Protein 3A7L (pdb70)

Foldseek 3Di:
DDQDQQWWAALVQKIWDADPVGKIWIFGHLVVDVVQDQWDAKAAADQFDWDAAFCFGMKTHHPPDIDTDTRNHTFGWHFALCVCHVVVRCCNPPRPPSNTGTIGDHPDPVSCVNIHGSVRVVVSVVVD

Organism: Escherichia coli (strain K12) (NCBI:txid83333)

B-factor: mean 18.8, std 8.49, range [8.61, 55.69]

Solvent-accessible surface area: 6529 Å² total; per-residue (Å²): 91,90,18,35,89,170,15,94,0,17,122,104,41,2,0,1,83,138,52,121,114,28,19,19,0,0,0,8,0,42,30,14,11,111,112,20,18,86,5,75,94,4,68,36,16,141,91,40,33,117,16,63,48,50,58,94,20,4,45,0,67,4,106,146,43,65,53,64,4,66,1,19,0,16,3,72,0,56,30,20,8,101,54,1,74,136,37,13,84,44,0,32,88,65,8,31,58,25,0,50,0,0,46,0,118,17,86,63,123,71,41,52,156,84,25,32,70,10,97,37,0,76,55,52,28,154,117,147

GO terms:
  GO:0005829 cytosol (C, IDA)
  GO:0005737 cytoplasm (C, IDA)

CATH classification: 2.40.50.100

Secondary structure (DSSP, 8-state):
----TT-EE-TTSEEEEE-TTS-EEEEE-HHHHHHH-SEEEEEPPPTT-EE-TT-EEEEEEESS-EEEEE-SSSEEEEEE-GGGGT-TTHHHH-TTTTT--EEEEES-GGGGGG-B-HHHHHHHHHT-

Nearest PDB structures (foldseek):
  3a8i-assembly2_F  TM=9.789E-01  e=1.692E-21  Escherichia coli K-12
  3a7a-assembly1_B  TM=9.885E-01  e=2.773E-20  Escherichia coli K-12
  3a7a-assembly2_D  TM=9.828E-01  e=3.302E-20  Escherichia coli K-12
  1onl-assembly3_C  TM=9.778E-01  e=3.591E-17  Thermus thermophilus
  3hgb-assembly1_A  TM=9.715E-01  e=3.483E-16  Mycobacterium tuberculosis H37Rv

InterPro domains:
  IPR000089 Biotin/lipoyl attachment [PS50968] (24-106)
  IPR002930 Glycine cleavage system H-protein [MF_00272] (5-127)
  IPR002930 Glycine cleavage system H-protein [PTHR11715] (4-128)
  IPR003016 2-oxo acid dehydrogenase, lipoyl-binding site [PS00189] (49-78)
  IPR011053 Single hybrid motif [SSF51230] (4-128)
  IPR017453 Glycine cleavage system H-protein, subgroup [TIGR00527] (3-129)
  IPR033753 Glycine cleavage system H-protein/Simiate [PF01597] (8-128)
  IPR033753 Glycine cleavage system H-protein/Simiate [cd06848] (10-105)

Sequence (128 aa):
SNVPAELKYSKEHEWLRKEADGTYTVGITEHAQELLGDMVFVDLPEVGATVSAGDDCAVAESVKAASDIYAPVSGEIVAVNDALSDSPELVNSEPYAGGWIFKIKASDESELESLLDATAYEALLEDE

Structure (mmCIF, N/CA/C/O backbone):
data_3A7L
#
_entry.id   3A7L
#
_cell.length_a   46.483
_cell.length_b   52.037
_cell.length_c   46.831
_cell.angle_alpha   90.00
_cell.angle_beta   93.05
_cell.angle_gamma   90.00
#
_symmetry.space_group_name_H-M   'C 1 2 1'
#
loop_
_entity.id
_entity.type
_entity.pdbx_description
1 polymer 'Glycine cleavage system H protein'
2 water water
#
loop_
_atom_site.group_PDB
_atom_site.id
_atom_site.type_symbol
_atom_site.label_atom_id
_atom_site.label_alt_id
_atom_site.label_comp_id
_atom_site.label_asym_id
_atom_site.label_entity_id
_atom_site.label_seq_id
_atom_site.pdbx_PDB_ins_code
_atom_site.Cartn_x
_atom_site.Cartn_y
_atom_site.Cartn_z
_atom_site.occupancy
_atom_site.B_iso_or_equiv
_atom_site.auth_seq_id
_atom_site.auth_comp_id
_atom_site.auth_asym_id
_atom_site.auth_atom_id
_atom_site.pdbx_PDB_model_num
ATOM 1 N N . SER A 1 1 ? -23.842 14.032 -16.115 1.00 27.43 1 SER A N 1
ATOM 2 C CA . SER A 1 1 ? -23.959 13.091 -14.956 1.00 25.31 1 SER A CA 1
ATOM 3 C C . SER A 1 1 ? -23.099 13.523 -13.775 1.00 22.71 1 SER A C 1
ATOM 4 O O . SER A 1 1 ? -22.221 14.376 -13.905 1.00 26.33 1 SER A O 1
ATOM 7 N N . ASN A 1 2 ? -23.477 13.023 -12.605 1.00 21.18 2 ASN A N 1
ATOM 8 C CA . ASN A 1 2 ? -22.800 13.225 -11.319 1.00 16.72 2 ASN A CA 1
ATOM 9 C C . ASN A 1 2 ? -21.372 12.681 -11.348 1.00 14.53 2 ASN A C 1
ATOM 10 O O . ASN A 1 2 ? -21.161 11.499 -11.619 1.00 12.81 2 ASN A O 1
ATOM 15 N N . VAL A 1 3 ? -20.409 13.575 -11.095 1.00 14.50 3 VAL A N 1
ATOM 16 C CA . VAL A 1 3 ? -18.989 13.224 -11.015 1.00 14.21 3 VAL A CA 1
ATOM 17 C C . VAL A 1 3 ? -18.453 13.760 -9.693 1.00 13.66 3 VAL A C 1
ATOM 18 O O . VAL A 1 3 ? -17.998 14.907 -9.620 1.00 15.36 3 VAL A O 1
ATOM 22 N N . PRO A 1 4 ? -18.571 12.976 -8.621 1.00 12.76 4 PRO A N 1
ATOM 23 C CA . PRO A 1 4 ? -18.128 13.448 -7.308 1.00 13.20 4 PRO A CA 1
ATOM 24 C C . PRO A 1 4 ? -16.701 13.969 -7.338 1.00 14.89 4 PRO A C 1
ATOM 25 O O . PRO A 1 4 ? -15.794 13.337 -7.891 1.00 13.29 4 PRO A O 1
ATOM 29 N N . ALA A 1 5 ? -16.490 15.136 -6.732 1.00 15.07 5 ALA A N 1
ATOM 30 C CA . ALA A 1 5 ? -15.231 15.835 -6.878 1.00 15.97 5 ALA A CA 1
ATOM 31 C C . ALA A 1 5 ? -14.114 15.156 -6.121 1.00 16.03 5 ALA A C 1
ATOM 32 O O . ALA A 1 5 ? -12.932 15.363 -6.426 1.00 18.55 5 ALA A O 1
ATOM 34 N N . GLU A 1 6 ? -14.456 14.350 -5.134 1.00 15.16 6 GLU A N 1
ATOM 35 C CA . GLU A 1 6 ? -13.442 13.741 -4.283 1.00 18.27 6 GLU A CA 1
ATOM 36 C C . GLU A 1 6 ? -12.802 12.471 -4.830 1.00 17.07 6 GLU A C 1
ATOM 37 O O . GLU A 1 6 ? -11.744 12.064 -4.366 1.00 20.15 6 GLU A O 1
ATOM 43 N N . LEU A 1 7 ? -13.455 11.830 -5.803 1.00 14.27 7 LEU A N 1
ATOM 44 C CA . LEU A 1 7 ? -13.029 10.535 -6.297 1.00 12.22 7 LEU A CA 1
ATOM 45 C C . LEU A 1 7 ? -11.957 10.635 -7.361 1.00 12.67 7 LEU A C 1
ATOM 46 O O . LEU A 1 7 ? -11.768 11.685 -7.982 1.00 14.02 7 LEU A O 1
ATOM 51 N N . LYS A 1 8 ? -11.282 9.520 -7.616 1.00 12.42 8 LYS A N 1
ATOM 52 C CA . LYS A 1 8 ? -10.464 9.334 -8.806 1.00 12.71 8 LYS A CA 1
ATOM 53 C C . LYS A 1 8 ? -11.206 8.474 -9.818 1.00 11.68 8 LYS A C 1
ATOM 54 O O . LYS A 1 8 ? -12.126 7.733 -9.441 1.00 12.25 8 LYS A O 1
ATOM 60 N N . TYR A 1 9 ? -10.776 8.491 -11.070 1.00 11.25 9 TYR A N 1
ATOM 61 C CA . TYR A 1 9 ? -11.548 7.901 -12.160 1.00 10.63 9 TYR A CA 1
ATOM 62 C C . TYR A 1 9 ? -10.609 7.215 -13.127 1.00 12.73 9 TYR A C 1
ATOM 63 O O . TYR A 1 9 ? -9.439 7.590 -13.247 1.00 14.04 9 TYR A O 1
ATOM 72 N N . SER A 1 10 ? -11.135 6.259 -13.874 1.00 14.08 10 SER A N 1
ATOM 73 C CA . SER A 1 10 ? -10.410 5.719 -15.020 1.00 15.42 10 SER A CA 1
ATOM 74 C C . SER A 1 10 ? -11.115 6.113 -16.313 1.00 16.02 10 SER A C 1
ATOM 75 O O . SER A 1 10 ? -12.301 6.416 -16.333 1.00 16.30 10 SER A O 1
ATOM 78 N N . LYS A 1 11 ? -10.385 6.019 -17.431 1.00 17.34 11 LYS A N 1
ATOM 79 C CA . LYS A 1 11 ? -10.970 6.261 -18.753 1.00 19.80 11 LYS A CA 1
ATOM 80 C C . LYS A 1 11 ? -12.002 5.218 -19.160 1.00 19.47 11 LYS A C 1
ATOM 81 O O . LYS A 1 11 ? -12.759 5.410 -20.109 1.00 21.21 11 LYS A O 1
ATOM 87 N N . GLU A 1 12 ? -12.046 4.131 -18.398 1.00 17.98 12 GLU A N 1
ATOM 88 C CA . GLU A 1 12 ? -13.030 3.075 -18.621 1.00 18.72 12 GLU A CA 1
ATOM 89 C C . GLU A 1 12 ? -14.269 3.240 -17.738 1.00 16.68 12 GLU A C 1
ATOM 90 O O . GLU A 1 12 ? -15.053 2.299 -17.572 1.00 16.16 12 GLU A O 1
ATOM 96 N N . HIS A 1 13 ? -14.435 4.423 -17.154 1.00 15.20 13 HIS A N 1
ATOM 97 C CA . HIS A 1 13 ? -15.642 4.787 -16.403 1.00 14.00 13 HIS A CA 1
ATOM 98 C C . HIS A 1 13 ? -15.784 4.040 -15.084 1.00 12.76 13 HIS A C 1
ATOM 99 O O . HIS A 1 13 ? -16.889 3.773 -14.605 1.00 14.94 13 HIS A O 1
ATOM 106 N N . GLU A 1 14 ? -14.660 3.818 -14.443 1.00 13.48 14 GLU A N 1
ATOM 107 C CA . GLU A 1 14 ? -14.618 3.379 -13.065 1.00 12.94 14 GLU A CA 1
ATOM 108 C C . GLU A 1 14 ? -14.244 4.503 -12.147 1.00 12.24 14 GLU A C 1
ATOM 109 O O . GLU A 1 14 ? -13.612 5.480 -12.609 1.00 13.83 14 GLU A O 1
ATOM 115 N N . TRP A 1 15 ? -14.665 4.428 -10.889 1.00 11.27 15 TRP A N 1
ATOM 116 C CA . TRP A 1 15 ? -14.158 5.352 -9.868 1.00 10.92 15 TRP A CA 1
ATOM 117 C C . TRP A 1 15 ? -13.412 4.584 -8.804 1.00 12.40 15 TRP A C 1
ATOM 118 O O . TRP A 1 15 ? -13.618 3.353 -8.625 1.00 11.52 15 TRP A O 1
ATOM 129 N N . LEU A 1 16 ? -12.544 5.306 -8.103 1.00 11.30 16 LEU A N 1
ATOM 130 C CA . LEU A 1 16 ? -11.785 4.763 -6.987 1.00 13.06 16 LEU A CA 1
ATOM 131 C C . LEU A 1 16 ? -11.846 5.728 -5.822 1.00 13.83 16 LEU A C 1
ATOM 132 O O . LEU A 1 16 ? -11.664 6.938 -5.991 1.00 13.76 16 LEU A O 1
ATOM 137 N N . ARG A 1 17 ? -11.995 5.163 -4.629 1.00 11.98 17 ARG A N 1
ATOM 138 C CA . ARG A 1 17 ? -12.072 5.943 -3.395 1.00 12.68 17 ARG A CA 1
ATOM 139 C C . ARG A 1 17 ? -11.068 5.346 -2.422 1.00 13.38 17 ARG A C 1
ATOM 140 O O . ARG A 1 17 ? -11.185 4.164 -2.033 1.00 13.10 17 ARG A O 1
ATOM 148 N N . LYS A 1 18 ? -10.111 6.153 -1.964 1.00 14.33 18 LYS A N 1
ATOM 149 C CA . LYS A 1 18 ? -9.177 5.707 -0.946 1.00 14.97 18 LYS A CA 1
ATOM 150 C C . LYS A 1 18 ? -9.844 5.591 0.425 1.00 15.67 18 LYS A C 1
ATOM 151 O O . LYS A 1 18 ? -10.554 6.499 0.862 1.00 17.02 18 LYS A O 1
ATOM 157 N N . GLU A 1 19 ? -9.674 4.454 1.084 1.00 15.05 19 GLU A N 1
ATOM 158 C CA . GLU A 1 19 ? -10.169 4.245 2.432 1.00 16.13 19 GLU A CA 1
ATOM 159 C C . GLU A 1 19 ? -9.100 4.561 3.472 1.00 16.82 19 GLU A C 1
ATOM 160 O O . GLU A 1 19 ? -7.939 4.771 3.138 1.00 17.28 19 GLU A O 1
ATOM 166 N N . ALA A 1 20 ? -9.517 4.603 4.733 1.00 18.26 20 ALA A N 1
ATOM 167 C CA . ALA A 1 20 ? -8.628 5.007 5.830 1.00 20.23 20 ALA A CA 1
ATOM 168 C C . ALA A 1 20 ? -7.357 4.166 5.933 1.00 21.56 20 ALA A C 1
ATOM 169 O O . ALA A 1 20 ? -6.305 4.670 6.366 1.00 23.49 20 ALA A O 1
ATOM 171 N N . ASP A 1 21 ? -7.459 2.873 5.616 1.00 18.99 21 ASP A N 1
ATOM 172 C CA . ASP A 1 21 ? -6.302 1.981 5.701 1.00 20.72 21 ASP A CA 1
ATOM 173 C C . ASP A 1 21 ? -5.454 1.986 4.443 1.00 19.24 21 ASP A C 1
ATOM 174 O O . ASP A 1 21 ? -4.473 1.244 4.348 1.00 19.04 21 ASP A O 1
ATOM 179 N N . GLY A 1 22 ? -5.870 2.768 3.448 1.00 17.27 22 GLY A N 1
ATOM 180 C CA . GLY A 1 22 ? -5.113 2.905 2.215 1.00 18.40 22 GLY A CA 1
ATOM 181 C C . GLY A 1 22 ? -5.608 2.057 1.051 1.00 17.54 22 GLY A C 1
ATOM 182 O O . GLY A 1 22 ? -5.166 2.251 -0.089 1.00 19.10 22 GLY A O 1
ATOM 183 N N . THR A 1 23 ? -6.483 1.099 1.341 1.00 15.93 23 THR A N 1
ATOM 184 C CA . THR A 1 23 ? -7.122 0.321 0.260 1.00 16.94 23 THR A CA 1
ATOM 185 C C . THR A 1 23 ? -8.046 1.212 -0.555 1.00 16.47 23 THR A C 1
ATOM 186 O O . THR A 1 23 ? -8.505 2.254 -0.080 1.00 16.78 23 THR A O 1
ATOM 190 N N . TYR A 1 24 ? -8.334 0.797 -1.783 1.00 12.89 24 TYR A N 1
ATOM 191 C CA . TYR A 1 24 ? -9.268 1.510 -2.649 1.00 13.25 24 TYR A CA 1
ATOM 192 C C . TYR A 1 24 ? -10.541 0.731 -2.864 1.00 11.47 24 TYR A C 1
ATOM 193 O O . TYR A 1 24 ? -10.525 -0.465 -3.210 1.00 14.47 24 TYR A O 1
ATOM 202 N N . THR A 1 25 ? -11.647 1.435 -2.818 1.00 12.01 25 THR A N 1
ATOM 203 C CA . THR A 1 25 ? -12.938 0.889 -3.220 1.00 10.67 25 THR A CA 1
ATOM 204 C C . THR A 1 25 ? -13.203 1.313 -4.662 1.00 11.15 25 THR A C 1
ATOM 205 O O . THR A 1 25 ? -12.892 2.461 -5.049 1.00 11.64 25 THR A O 1
ATOM 209 N N . VAL A 1 26 ? -13.703 0.392 -5.476 1.00 10.00 26 VAL A N 1
ATOM 210 C CA . VAL A 1 26 ? -13.870 0.607 -6.906 1.00 9.57 26 VAL A CA 1
ATOM 211 C C . VAL A 1 26 ? -15.313 0.309 -7.300 1.00 9.70 26 VAL A C 1
ATOM 212 O O . VAL A 1 26 ? -15.911 -0.683 -6.843 1.00 10.04 26 VAL A O 1
ATOM 216 N N . GLY A 1 27 ? -15.892 1.175 -8.119 1.00 9.35 27 GLY A N 1
ATOM 217 C CA . GLY A 1 27 ? -17.173 0.900 -8.754 1.00 9.58 27 GLY A CA 1
ATOM 218 C C . GLY A 1 27 ? -17.231 1.554 -10.118 1.00 8.61 27 GLY A C 1
ATOM 219 O O . GLY A 1 27 ? -16.177 1.976 -10.652 1.00 10.05 27 GLY A O 1
ATOM 220 N N . ILE A 1 28 ? -18.428 1.620 -10.701 1.00 9.13 28 ILE A N 1
ATOM 221 C CA . ILE A 1 28 ? -18.577 2.280 -11.991 1.00 10.71 28 ILE A CA 1
ATOM 222 C C . ILE A 1 28 ? -19.321 3.584 -11.780 1.00 10.12 28 ILE A C 1
ATOM 223 O O . ILE A 1 28 ? -20.035 3.781 -10.804 1.00 10.17 28 ILE A O 1
ATOM 228 N N . THR A 1 29 ? -19.161 4.515 -12.721 1.00 10.67 29 THR A N 1
ATOM 229 C CA . THR A 1 29 ? -19.716 5.847 -12.538 1.00 10.25 29 THR A CA 1
ATOM 230 C C . THR A 1 29 ? -21.212 5.940 -12.849 1.00 10.48 29 THR A C 1
ATOM 231 O O . THR A 1 29 ? -21.806 5.019 -13.432 1.00 10.81 29 THR A O 1
ATOM 235 N N . GLU A 1 30 ? -21.811 7.070 -12.480 1.00 11.13 30 GLU A N 1
ATOM 236 C CA . GLU A 1 30 ? -23.197 7.332 -12.823 1.00 11.63 30 GLU A CA 1
ATOM 237 C C . GLU A 1 30 ? -23.383 7.254 -14.341 1.00 12.13 30 GLU A C 1
ATOM 238 O O . GLU A 1 30 ? -24.362 6.701 -14.822 1.00 12.41 30 GLU A O 1
ATOM 244 N N . HIS A 1 31 ? -22.456 7.840 -15.094 1.00 11.63 31 HIS A N 1
ATOM 245 C CA . HIS A 1 31 ? -22.518 7.766 -16.540 1.00 13.18 31 HIS A CA 1
ATOM 246 C C . HIS A 1 31 ? -22.505 6.331 -17.058 1.00 12.34 31 HIS A C 1
ATOM 247 O O . HIS A 1 31 ? -23.310 5.954 -17.895 1.00 12.47 31 HIS A O 1
ATOM 254 N N . ALA A 1 32 ? -21.630 5.510 -16.488 1.00 11.91 32 ALA A N 1
ATOM 255 C CA . ALA A 1 32 ? -21.535 4.126 -16.903 1.00 12.41 32 ALA A CA 1
ATOM 256 C C . ALA A 1 32 ? -22.842 3.386 -16.669 1.00 10.81 32 ALA A C 1
ATOM 257 O O . ALA A 1 32 ? -23.303 2.644 -17.523 1.00 12.32 32 ALA A O 1
ATOM 259 N N . GLN A 1 33 ? -23.418 3.511 -15.470 1.00 10.12 33 GLN A N 1
ATOM 260 C CA . GLN A 1 33 ? -24.628 2.751 -15.203 1.00 12.03 33 GLN A CA 1
ATOM 261 C C . GLN A 1 33 ? -25.771 3.221 -16.066 1.00 11.96 33 GLN A C 1
ATOM 262 O O . GLN A 1 33 ? -26.595 2.413 -16.500 1.00 12.75 33 GLN A O 1
ATOM 268 N N . GLU A 1 34 ? -25.803 4.518 -16.358 1.00 12.42 34 GLU A N 1
ATOM 269 C CA . GLU A 1 34 ? -26.859 5.070 -17.203 1.00 14.07 34 GLU A CA 1
ATOM 270 C C . GLU A 1 34 ? -26.806 4.468 -18.610 1.00 13.81 34 GLU A C 1
ATOM 271 O O . GLU A 1 34 ? -27.845 4.159 -19.212 1.00 15.07 34 GLU A O 1
ATOM 277 N N . LEU A 1 35 ? -25.595 4.308 -19.130 1.00 12.67 35 LEU A N 1
ATOM 278 C CA . LEU A 1 35 ? -25.422 3.769 -20.469 1.00 14.16 35 LEU A CA 1
ATOM 279 C C . LEU A 1 35 ? -25.733 2.291 -20.518 1.00 15.68 35 LEU A C 1
ATOM 280 O O . LEU A 1 35 ? -26.251 1.796 -21.515 1.00 15.41 35 LEU A O 1
ATOM 285 N N . LEU A 1 36 ? -25.352 1.553 -19.481 1.00 13.69 36 LEU A N 1
ATOM 286 C CA . LEU A 1 36 ? -25.691 0.124 -19.441 1.00 14.07 36 LEU A CA 1
ATOM 287 C C . LEU A 1 36 ? -27.177 -0.143 -19.291 1.00 13.47 36 LEU A C 1
ATOM 288 O O . LEU A 1 36 ? -27.712 -1.061 -19.934 1.00 16.02 36 LEU A O 1
ATOM 293 N N . GLY A 1 37 ? -27.869 0.659 -18.500 1.00 13.72 37 GLY A N 1
ATOM 294 C CA . GLY A 1 37 ? -29.283 0.396 -18.219 1.00 14.22 37 GLY A CA 1
ATOM 295 C C . GLY A 1 37 ? -29.465 -0.546 -17.041 1.00 12.54 37 GLY A C 1
ATOM 296 O O . GLY A 1 37 ? -28.541 -0.751 -16.241 1.00 12.45 37 GLY A O 1
ATOM 297 N N . ASP A 1 38 ? -30.655 -1.128 -16.953 1.00 13.61 38 ASP A N 1
ATOM 298 C CA . ASP A 1 38 ? -31.128 -1.829 -15.745 1.00 13.70 38 ASP A CA 1
ATOM 299 C C . ASP A 1 38 ? -30.292 -3.059 -15.504 1.00 12.11 38 ASP A C 1
ATOM 300 O O . ASP A 1 38 ? -30.298 -3.979 -16.310 1.00 11.94 38 ASP A O 1
ATOM 305 N N . MET A 1 39 ? -29.563 -3.068 -14.393 1.00 10.66 39 MET A N 1
ATOM 306 C CA . MET A 1 39 ? -28.576 -4.108 -14.151 1.00 10.80 39 MET A CA 1
ATOM 307 C C . MET A 1 39 ? -29.239 -5.420 -13.761 1.00 11.04 39 MET A C 1
ATOM 308 O O . MET A 1 39 ? -30.195 -5.410 -12.952 1.00 15.03 39 MET A O 1
ATOM 313 N N . VAL A 1 40 ? -28.726 -6.537 -14.267 1.00 10.59 40 VAL A N 1
ATOM 314 C CA . VAL A 1 40 ? -29.254 -7.855 -13.900 1.00 10.92 40 VAL A CA 1
ATOM 315 C C . VAL A 1 40 ? -28.209 -8.794 -13.336 1.00 11.75 40 VAL A C 1
ATOM 316 O O . VAL A 1 40 ? -28.566 -9.793 -12.714 1.00 12.21 40 VAL A O 1
ATOM 320 N N . PHE A 1 41 ? -26.931 -8.498 -13.499 1.00 10.71 41 PHE A N 1
ATOM 321 C CA . PHE A 1 41 ? -25.914 -9.406 -13.019 1.00 12.58 41 PHE A CA 1
ATOM 322 C C . PHE A 1 41 ? -24.607 -8.654 -12.881 1.00 11.45 41 PHE A C 1
ATOM 323 O O . PHE A 1 41 ? -24.241 -7.853 -13.746 1.00 12.98 41 PHE A O 1
ATOM 331 N N . VAL A 1 42 ? -23.899 -8.884 -11.785 1.00 10.57 42 VAL A N 1
ATOM 332 C CA . VAL A 1 42 ? -22.525 -8.418 -11.628 1.00 12.14 42 VAL A CA 1
ATOM 333 C C . VAL A 1 42 ? -21.678 -9.625 -11.265 1.00 14.14 42 VAL A C 1
ATOM 334 O O . VAL A 1 42 ? -21.933 -10.293 -10.251 1.00 15.04 42 VAL A O 1
ATOM 338 N N . ASP A 1 43 ? -20.722 -9.951 -12.116 1.00 12.93 43 ASP A N 1
ATOM 339 C CA . ASP A 1 43 ? -19.809 -11.070 -11.896 1.00 14.97 43 ASP A CA 1
ATOM 340 C C . ASP A 1 43 ? -18.625 -10.537 -11.099 1.00 14.41 43 ASP A C 1
ATOM 341 O O . ASP A 1 43 ? -17.925 -9.629 -11.558 1.00 15.69 43 ASP A O 1
ATOM 346 N N . LEU A 1 44 ? -18.443 -11.029 -9.884 1.00 13.32 44 LEU A N 1
ATOM 347 C CA . LEU A 1 44 ? -17.490 -10.439 -8.939 1.00 14.01 44 LEU A CA 1
ATOM 348 C C . LEU A 1 44 ? -16.161 -11.179 -9.034 1.00 14.89 44 LEU A C 1
ATOM 349 O O . LEU A 1 44 ? -16.141 -12.373 -9.276 1.00 16.92 44 LEU A O 1
ATOM 354 N N . PRO A 1 45 ? -15.039 -10.473 -8.782 1.00 15.09 45 PRO A N 1
ATOM 355 C CA . PRO A 1 45 ? -13.769 -11.185 -8.701 1.00 17.23 45 PRO A CA 1
ATOM 356 C C . PRO A 1 45 ? -13.663 -12.045 -7.453 1.00 17.11 45 PRO A C 1
ATOM 357 O O . PRO A 1 45 ? -14.477 -11.947 -6.544 1.00 17.36 45 PRO A O 1
ATOM 361 N N . GLU A 1 46 ? -12.646 -12.901 -7.420 1.00 18.21 46 GLU A N 1
ATOM 362 C CA . GLU A 1 46 ? -12.366 -13.734 -6.266 1.00 18.94 46 GLU A CA 1
ATOM 363 C C . GLU A 1 46 ? -11.572 -12.947 -5.222 1.00 16.34 46 GLU A C 1
ATOM 364 O O . GLU A 1 46 ? -10.546 -12.356 -5.539 1.00 16.50 46 GLU A O 1
ATOM 370 N N . VAL A 1 47 ? -12.050 -12.942 -3.985 1.00 16.77 47 VAL A N 1
ATOM 371 C CA . VAL A 1 47 ? -11.248 -12.393 -2.900 1.00 16.77 47 VAL A CA 1
ATOM 372 C C . VAL A 1 47 ? -9.906 -13.122 -2.829 1.00 16.79 47 VAL A C 1
ATOM 373 O O . VAL A 1 47 ? -9.857 -14.361 -2.893 1.00 18.69 47 VAL A O 1
ATOM 377 N N . GLY A 1 48 ? -8.831 -12.347 -2.756 1.00 16.07 48 GLY A N 1
ATOM 378 C CA . GLY A 1 48 ? -7.479 -12.897 -2.723 1.00 18.13 48 GLY A CA 1
ATOM 379 C C . GLY A 1 48 ? -6.803 -12.958 -4.074 1.00 18.12 48 GLY A C 1
ATOM 380 O O . GLY A 1 48 ? -5.595 -13.222 -4.159 1.00 20.97 48 GLY A O 1
ATOM 381 N N . ALA A 1 49 ? -7.560 -12.713 -5.144 1.00 18.48 49 ALA A N 1
ATOM 382 C CA . ALA A 1 49 ? -6.966 -12.645 -6.474 1.00 18.55 49 ALA A CA 1
ATOM 383 C C . ALA A 1 49 ? -5.954 -11.512 -6.604 1.00 18.54 49 ALA A C 1
ATOM 384 O O . ALA A 1 49 ? -6.140 -10.405 -6.078 1.00 16.46 49 ALA A O 1
ATOM 386 N N . THR A 1 50 ? -4.907 -11.774 -7.369 1.00 18.91 50 THR A N 1
ATOM 387 C CA . THR A 1 50 ? -3.928 -10.760 -7.726 1.00 19.65 50 THR A CA 1
ATOM 388 C C . THR A 1 50 ? -4.142 -10.334 -9.157 1.00 20.50 50 THR A C 1
ATOM 389 O O . THR A 1 50 ? -4.197 -11.166 -10.071 1.00 23.36 50 THR A O 1
ATOM 393 N N . VAL A 1 51 ? -4.248 -9.033 -9.367 1.00 17.60 51 VAL A N 1
ATOM 394 C CA . VAL A 1 51 ? -4.509 -8.491 -10.687 1.00 17.41 51 VAL A CA 1
ATOM 395 C C . VAL A 1 51 ? -3.480 -7.422 -11.051 1.00 16.69 51 VAL A C 1
ATOM 396 O O . VAL A 1 51 ? -2.874 -6.813 -10.171 1.00 16.44 51 VAL A O 1
ATOM 400 N N . SER A 1 52 ? -3.232 -7.268 -12.350 1.00 16.91 52 SER A N 1
ATOM 401 C CA . SER A 1 52 ? -2.479 -6.136 -12.875 1.00 17.41 52 SER A CA 1
ATOM 402 C C . SER A 1 52 ? -3.441 -5.063 -13.329 1.00 16.51 52 SER A C 1
ATOM 403 O O . SER A 1 52 ? -4.545 -5.366 -13.809 1.00 16.98 52 SER A O 1
ATOM 406 N N . ALA A 1 53 ? -2.983 -3.826 -13.303 1.00 15.94 53 ALA A N 1
ATOM 407 C CA . ALA A 1 53 ? -3.755 -2.723 -13.874 1.00 17.64 53 ALA A CA 1
ATOM 408 C C . ALA A 1 53 ? -4.180 -3.034 -15.309 1.00 19.72 53 ALA A C 1
ATOM 409 O O . ALA A 1 53 ? -3.360 -3.424 -16.145 1.00 19.19 53 ALA A O 1
ATOM 411 N N . GLY A 1 54 ? -5.467 -2.867 -15.599 1.00 18.80 54 GLY A N 1
ATOM 412 C CA . GLY A 1 54 ? -6.021 -3.168 -16.921 1.00 20.13 54 GLY A CA 1
ATOM 413 C C . GLY A 1 54 ? -6.572 -4.569 -17.091 1.00 20.49 54 GLY A C 1
ATOM 414 O O . GLY A 1 54 ? -7.204 -4.869 -18.119 1.00 22.88 54 GLY A O 1
ATOM 415 N N . ASP A 1 55 ? -6.333 -5.460 -16.134 1.00 19.55 55 ASP A N 1
ATOM 416 C CA . ASP A 1 55 ? -6.889 -6.814 -16.206 1.00 22.38 55 ASP A CA 1
ATOM 417 C C . ASP A 1 55 ? -8.414 -6.717 -16.071 1.00 22.21 55 ASP A C 1
ATOM 418 O O . ASP A 1 55 ? -8.922 -5.979 -15.226 1.00 20.55 55 ASP A O 1
ATOM 423 N N . ASP A 1 56 ? -9.158 -7.450 -16.894 1.00 24.67 56 ASP A N 1
ATOM 424 C CA . ASP A 1 56 ? -10.590 -7.586 -16.622 1.00 25.32 56 ASP A CA 1
ATOM 425 C C . ASP A 1 56 ? -10.779 -8.416 -15.365 1.00 25.81 56 ASP A C 1
ATOM 426 O O . ASP A 1 56 ? -10.136 -9.447 -15.196 1.00 28.73 56 ASP A O 1
ATOM 431 N N .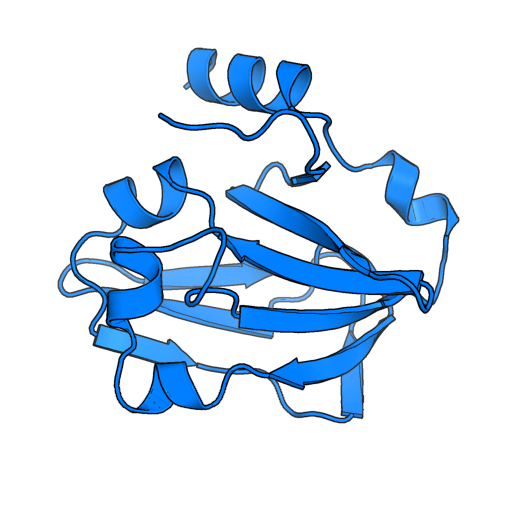 CYS A 1 57 ? -11.576 -7.914 -14.430 1.00 20.34 57 CYS A N 1
ATOM 432 C CA . CYS A 1 57 ? -11.764 -8.592 -13.170 1.00 22.14 57 CYS A CA 1
ATOM 433 C C . CYS A 1 57 ? -13.209 -8.605 -12.638 1.00 18.70 57 CYS A C 1
ATOM 434 O O . CYS A 1 57 ? -13.532 -9.380 -11.744 1.00 20.08 57 CYS A O 1
ATOM 437 N N . ALA A 1 58 ? -14.116 -7.883 -13.288 1.00 17.08 58 ALA A N 1
ATOM 438 C CA . ALA A 1 58 ? -15.548 -8.024 -12.998 1.00 14.40 58 ALA A CA 1
ATOM 439 C C . ALA A 1 58 ? -16.3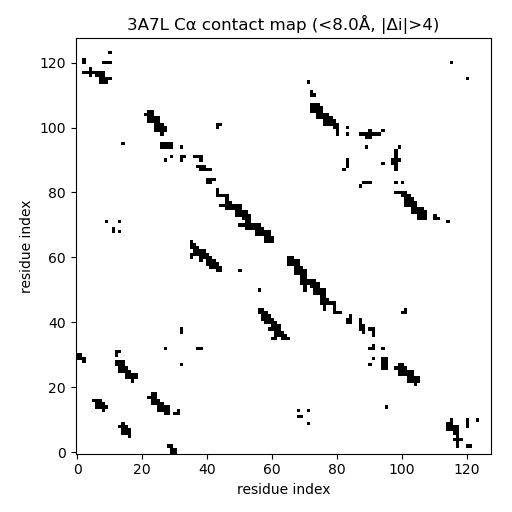31 -7.815 -14.292 1.00 14.40 58 ALA A C 1
ATOM 440 O O . ALA A 1 58 ? -15.781 -7.334 -15.284 1.00 14.97 58 ALA A O 1
ATOM 442 N N . VAL A 1 59 ? -17.610 -8.167 -14.293 1.00 13.20 59 VAL A N 1
ATOM 443 C CA . VAL A 1 59 ? -18.458 -7.882 -15.448 1.00 13.76 59 VAL A CA 1
ATOM 444 C C . VAL A 1 59 ? -19.768 -7.310 -14.933 1.00 13.35 59 VAL A C 1
ATOM 445 O O . VAL A 1 59 ? -20.351 -7.849 -13.972 1.00 14.89 59 VAL A O 1
ATOM 449 N N . ALA A 1 60 ? -20.251 -6.251 -15.561 1.00 12.72 60 ALA A N 1
ATOM 450 C CA . ALA A 1 60 ? -21.579 -5.730 -15.277 1.00 13.14 60 ALA A CA 1
ATOM 451 C C . ALA A 1 60 ? -22.493 -6.018 -16.455 1.00 13.3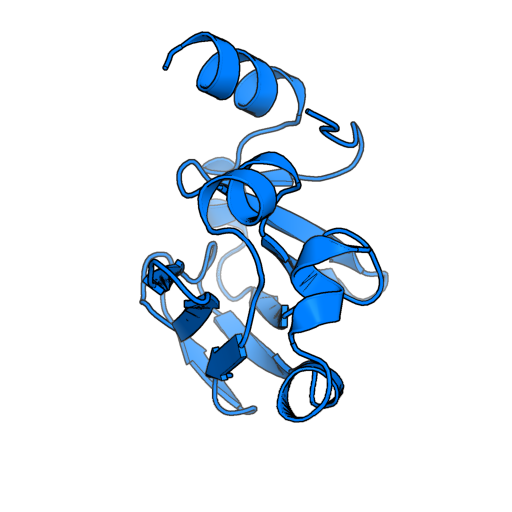2 60 ALA A C 1
ATOM 452 O O . ALA A 1 60 ? -22.161 -5.641 -17.600 1.00 14.12 60 ALA A O 1
ATOM 454 N N . GLU A 1 61 ? -23.629 -6.666 -16.211 1.00 11.77 61 GLU A N 1
ATOM 455 C CA . GLU A 1 61 ? -24.558 -6.990 -17.289 1.00 12.29 61 GLU A CA 1
ATOM 456 C C . GLU A 1 61 ? -25.921 -6.399 -16.979 1.00 11.12 61 GLU A C 1
ATOM 457 O O . GLU A 1 61 ? -26.441 -6.551 -15.835 1.00 10.93 61 GLU A O 1
ATOM 463 N N . SER A 1 62 ? -26.497 -5.738 -17.969 1.00 11.06 62 SER A N 1
ATOM 464 C CA . SER A 1 62 ? -27.842 -5.212 -17.889 1.00 11.25 62 SER A CA 1
ATOM 465 C C . SER A 1 62 ? -28.778 -5.980 -18.803 1.00 11.26 62 SER A C 1
ATOM 466 O O . SER A 1 62 ? -28.390 -6.967 -19.416 1.00 12.32 62 SER A O 1
ATOM 469 N N . VAL A 1 63 ? -30.004 -5.511 -18.880 1.00 12.18 63 VAL A N 1
ATOM 470 C CA . VAL A 1 63 ? -30.972 -6.120 -19.774 1.00 14.24 63 VAL A CA 1
ATOM 471 C C . VAL A 1 63 ? -30.566 -5.994 -21.242 1.00 14.74 63 VAL A C 1
ATOM 472 O O . VAL A 1 63 ? -31.102 -6.717 -22.082 1.00 18.10 63 VAL A O 1
ATOM 476 N N . LYS A 1 64 ? -29.677 -5.059 -21.561 1.00 13.12 64 LYS A N 1
ATOM 477 C CA . LYS A 1 64 ? -29.351 -4.751 -22.960 1.00 13.97 64 LYS A CA 1
ATOM 478 C C . LYS A 1 64 ? -27.889 -4.877 -23.309 1.00 14.64 64 LYS A C 1
ATOM 479 O O . LYS A 1 64 ? -27.555 -4.903 -24.503 1.00 17.49 64 LYS A O 1
ATOM 485 N N . ALA A 1 65 ? -26.996 -4.956 -22.325 1.00 11.92 65 ALA A N 1
ATOM 486 C CA . ALA A 1 65 ? -25.570 -4.839 -22.626 1.00 11.64 65 ALA A CA 1
ATOM 487 C C . ALA A 1 65 ? -24.751 -5.488 -21.539 1.00 12.84 65 ALA A C 1
ATOM 488 O O . ALA A 1 65 ? -25.259 -5.812 -20.453 1.00 13.56 65 ALA A O 1
ATOM 490 N N . ALA A 1 66 ? -23.483 -5.712 -21.810 1.00 14.70 66 ALA A N 1
ATOM 491 C CA . ALA A 1 66 ? -22.573 -6.132 -20.762 1.00 15.28 66 ALA A CA 1
ATOM 492 C C . ALA A 1 66 ? -21.235 -5.506 -20.993 1.00 15.91 66 ALA A C 1
ATOM 493 O O . ALA A 1 66 ? -20.841 -5.242 -22.132 1.00 18.29 66 ALA A O 1
ATOM 495 N N . SER A 1 67 ? -20.501 -5.268 -19.928 1.00 13.75 67 SER A N 1
ATOM 496 C CA . SER A 1 67 ? -19.191 -4.666 -20.075 1.00 15.95 67 SER A CA 1
ATOM 497 C C . SER A 1 67 ? -18.223 -5.216 -19.065 1.00 14.88 67 SER A C 1
ATOM 498 O O . SER A 1 67 ? -18.555 -5.403 -17.883 1.00 14.82 67 SER A O 1
ATOM 501 N N . ASP A 1 68 ? -17.006 -5.464 -19.522 1.00 13.89 68 ASP A N 1
ATOM 502 C CA . ASP A 1 68 ? -15.909 -5.733 -18.618 1.00 13.41 68 ASP A CA 1
ATOM 503 C C . ASP A 1 68 ? -15.631 -4.555 -17.709 1.00 14.03 68 ASP A C 1
ATOM 504 O O . ASP A 1 68 ? -15.668 -3.391 -18.117 1.00 16.09 68 ASP A O 1
ATOM 509 N N . ILE A 1 69 ? -15.216 -4.884 -16.489 1.00 12.96 69 ILE A N 1
ATOM 510 C CA . ILE A 1 69 ? -14.763 -3.909 -15.502 1.00 14.21 69 ILE A CA 1
ATOM 511 C C . ILE A 1 69 ? -13.315 -4.239 -15.192 1.00 14.57 69 ILE A C 1
ATOM 512 O O . ILE A 1 69 ? -12.977 -5.391 -14.934 1.00 17.42 69 ILE A O 1
ATOM 517 N N . TYR A 1 70 ? -12.443 -3.261 -15.350 1.00 16.24 70 TYR A N 1
ATOM 518 C CA . TYR A 1 70 ? -10.999 -3.488 -15.316 1.00 18.06 70 TYR A CA 1
ATOM 519 C C . TYR A 1 70 ? -10.447 -3.098 -13.956 1.00 19.10 70 TYR A C 1
ATOM 520 O O . TYR A 1 70 ? -10.945 -2.177 -13.316 1.00 20.60 70 TYR A O 1
ATOM 529 N N . ALA A 1 71 ? -9.371 -3.766 -13.538 1.00 19.72 71 ALA A N 1
ATOM 530 C CA . ALA A 1 71 ? -8.608 -3.295 -12.377 1.00 18.12 71 ALA A CA 1
ATOM 531 C C . ALA A 1 71 ? -7.972 -1.957 -12.724 1.00 16.33 71 ALA A C 1
ATOM 532 O O . ALA A 1 71 ? -7.203 -1.872 -13.675 1.00 17.94 71 ALA A O 1
ATOM 534 N N . PRO A 1 72 ? -8.286 -0.878 -11.984 1.00 15.05 72 PRO A N 1
ATOM 535 C CA . PRO A 1 72 ? -7.687 0.388 -12.371 1.00 16.99 72 PRO A CA 1
ATOM 536 C C . PRO A 1 72 ? -6.223 0.496 -11.9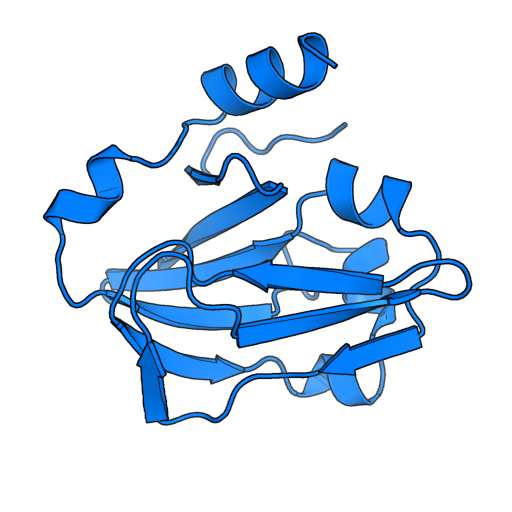54 1.00 16.44 72 PRO A C 1
ATOM 537 O O . PRO A 1 72 ? -5.492 1.360 -12.462 1.00 18.05 72 PRO A O 1
ATOM 541 N N . VAL A 1 73 ? -5.834 -0.305 -10.966 1.00 15.02 73 VAL A N 1
ATOM 542 C CA . VAL A 1 73 ? -4.451 -0.378 -10.493 1.00 14.86 73 VAL A CA 1
ATOM 543 C C . VAL A 1 73 ? -4.143 -1.858 -10.282 1.00 15.11 73 VAL A C 1
ATOM 544 O O . VAL A 1 73 ? -5.066 -2.694 -10.154 1.00 14.93 73 VAL A O 1
ATOM 548 N N . SER A 1 74 ? -2.857 -2.184 -10.171 1.00 14.96 74 SER A N 1
ATOM 549 C CA . SER A 1 74 ? -2.417 -3.522 -9.794 1.00 14.78 74 SER A CA 1
ATOM 550 C C . SER A 1 74 ? -2.599 -3.748 -8.309 1.00 14.77 74 SER A C 1
ATOM 551 O O . SER A 1 74 ? -2.452 -2.839 -7.518 1.00 15.04 74 SER A O 1
ATOM 554 N N . GLY A 1 75 ? -2.862 -4.989 -7.922 1.00 14.49 75 GLY A N 1
ATOM 555 C CA . GLY A 1 75 ? -2.966 -5.283 -6.497 1.00 14.54 75 GLY A CA 1
ATOM 556 C C . GLY A 1 75 ? -3.739 -6.556 -6.203 1.00 13.46 75 GLY A C 1
ATOM 557 O O . GLY A 1 75 ? -3.981 -7.369 -7.089 1.00 15.89 75 GLY A O 1
ATOM 558 N N . GLU A 1 76 ? -4.148 -6.697 -4.948 1.00 13.04 76 GLU A N 1
ATOM 559 C CA . GLU A 1 76 ? -4.898 -7.853 -4.481 1.00 13.20 76 GLU A CA 1
ATOM 560 C C . GLU A 1 76 ? -6.340 -7.429 -4.213 1.00 12.41 76 GLU A C 1
ATOM 561 O O . GLU A 1 76 ? -6.587 -6.429 -3.561 1.00 14.08 76 GLU A O 1
ATOM 567 N N . ILE A 1 77 ? -7.287 -8.227 -4.685 1.00 12.72 77 ILE A N 1
ATOM 568 C CA . ILE A 1 77 ? -8.692 -8.023 -4.339 1.00 12.25 77 ILE A CA 1
ATOM 569 C C . ILE A 1 77 ? -8.899 -8.446 -2.891 1.00 13.41 77 ILE A C 1
ATOM 570 O O . ILE A 1 77 ? -8.679 -9.620 -2.544 1.00 14.69 77 ILE A O 1
ATOM 575 N N . VAL A 1 78 ? -9.302 -7.504 -2.053 1.00 11.63 78 VAL A N 1
ATOM 576 C CA . VAL A 1 78 ? -9.478 -7.793 -0.629 1.00 13.52 78 VAL A CA 1
ATOM 577 C C . VAL A 1 78 ? -10.930 -7.923 -0.161 1.00 13.05 78 VAL A C 1
ATOM 578 O O . VAL A 1 78 ? -11.195 -8.468 0.928 1.00 14.19 78 VAL A O 1
ATOM 582 N N . ALA A 1 79 ? -11.880 -7.504 -0.992 1.00 12.37 79 ALA A N 1
ATOM 583 C CA . ALA A 1 79 ? -13.310 -7.634 -0.667 1.00 11.54 79 ALA A CA 1
ATOM 584 C C . ALA A 1 79 ? -14.118 -7.457 -1.936 1.00 11.00 79 ALA A C 1
ATOM 585 O O . ALA A 1 79 ? -13.687 -6.740 -2.846 1.00 11.42 79 ALA A O 1
ATOM 587 N N . VAL A 1 80 ? -15.294 -8.064 -1.960 1.00 10.46 80 VAL A N 1
ATOM 588 C CA . VAL A 1 80 ? -16.251 -7.845 -3.049 1.00 10.21 80 VAL A CA 1
ATOM 589 C C . VAL A 1 80 ? -17.632 -7.592 -2.498 1.00 11.58 80 VAL A C 1
ATOM 590 O O . VAL A 1 80 ? -17.962 -8.007 -1.364 1.00 12.71 80 VAL A O 1
ATOM 594 N N . ASN A 1 81 ? -18.471 -6.909 -3.264 1.00 10.65 81 ASN A N 1
ATOM 595 C CA . ASN A 1 81 ? -19.763 -6.526 -2.762 1.00 11.27 81 ASN A CA 1
ATOM 596 C C . ASN A 1 81 ? -20.771 -7.645 -3.034 1.00 10.45 81 ASN A C 1
ATOM 597 O O . ASN A 1 81 ? -21.488 -7.647 -4.028 1.00 10.08 81 ASN A O 1
ATOM 602 N N . ASP A 1 82 ? -20.867 -8.578 -2.086 1.00 10.98 82 ASP A N 1
ATOM 603 C CA . ASP A 1 82 ? -21.748 -9.724 -2.242 1.00 11.76 82 ASP A CA 1
ATOM 604 C C . ASP A 1 82 ? -23.207 -9.348 -2.342 1.00 11.13 82 ASP A C 1
ATOM 605 O O . ASP A 1 82 ? -24.016 -10.148 -2.835 1.00 12.23 82 ASP A O 1
ATOM 610 N N . ALA A 1 83 ? -23.585 -8.166 -1.885 1.00 10.62 83 ALA A N 1
ATOM 611 C CA . ALA A 1 83 ? -24.973 -7.750 -2.052 1.00 11.65 83 ALA A CA 1
ATOM 612 C C . ALA A 1 83 ? -25.389 -7.657 -3.521 1.00 10.70 83 ALA A C 1
ATOM 613 O O . ALA A 1 83 ? -26.584 -7.759 -3.825 1.00 11.97 83 ALA A O 1
ATOM 615 N N . LEU A 1 84 ? -24.422 -7.427 -4.422 1.00 10.67 84 LEU A N 1
ATOM 616 C CA . LEU A 1 84 ? -24.750 -7.272 -5.837 1.00 10.38 84 LEU A CA 1
ATOM 617 C C . LEU A 1 84 ? -25.172 -8.596 -6.450 1.00 10.65 84 LEU A C 1
ATOM 618 O O . LEU A 1 84 ? -25.739 -8.616 -7.542 1.00 11.46 84 LEU A O 1
ATOM 623 N N . SER A 1 85 ? -24.901 -9.703 -5.770 1.00 11.21 85 SER A N 1
ATOM 624 C CA . SER A 1 85 ? -25.295 -11.004 -6.313 1.00 13.69 85 SER A CA 1
ATOM 625 C C . SER A 1 85 ? -26.807 -11.165 -6.295 1.00 13.42 85 SER A C 1
ATOM 626 O O . SER A 1 85 ? -27.368 -11.799 -7.202 1.00 15.64 85 SER A O 1
ATOM 629 N N . ASP A 1 86 ? -27.489 -10.522 -5.361 1.00 12.20 86 ASP A N 1
ATOM 630 C CA . ASP A 1 86 ? -28.947 -10.581 -5.274 1.00 11.75 86 ASP A CA 1
ATOM 631 C C . ASP A 1 86 ? -29.611 -9.252 -5.628 1.00 13.59 86 ASP A C 1
ATOM 632 O O . ASP A 1 86 ? -30.755 -9.245 -6.080 1.00 14.91 86 ASP A O 1
ATOM 637 N N . SER A 1 87 ? -28.857 -8.148 -5.540 1.00 11.68 87 SER A N 1
ATOM 638 C CA . SER A 1 87 ? -29.377 -6.792 -5.820 1.00 11.74 87 SER A CA 1
ATOM 639 C C . SER A 1 87 ? -28.449 -5.999 -6.752 1.00 10.12 87 SER A C 1
ATOM 640 O O . SER A 1 87 ? -27.906 -4.957 -6.368 1.00 11.15 87 SER A O 1
ATOM 643 N N . PRO A 1 88 ? -28.266 -6.483 -7.988 1.00 10.01 88 PRO A N 1
ATOM 644 C CA . PRO A 1 88 ? -27.311 -5.821 -8.887 1.00 10.91 88 PRO A CA 1
ATOM 645 C C . PRO A 1 88 ? -27.755 -4.412 -9.256 1.00 10.50 88 PRO A C 1
ATOM 646 O O . PRO A 1 88 ? -26.908 -3.590 -9.619 1.00 11.40 88 PRO A O 1
ATOM 650 N N . GLU A 1 89 ? -29.032 -4.115 -9.087 1.00 11.23 89 GLU A N 1
ATOM 651 C CA . GLU A 1 89 ? -29.556 -2.798 -9.386 1.00 11.49 89 GLU A CA 1
ATOM 652 C C . GLU A 1 89 ? -29.026 -1.711 -8.446 1.00 11.77 89 GLU A C 1
ATOM 653 O O . GLU A 1 89 ? -29.175 -0.503 -8.742 1.00 11.64 89 GLU A O 1
ATOM 659 N N . LEU A 1 90 ? -28.367 -2.088 -7.342 1.00 10.05 90 LEU A N 1
ATOM 660 C CA . LEU A 1 90 ? -27.660 -1.080 -6.543 1.00 12.12 90 LEU A CA 1
ATOM 661 C C . LEU A 1 90 ? -26.648 -0.293 -7.357 1.00 10.15 90 LEU A C 1
ATOM 662 O O . LEU A 1 90 ? -26.312 0.850 -7.040 1.00 10.81 90 LEU A O 1
ATOM 667 N N 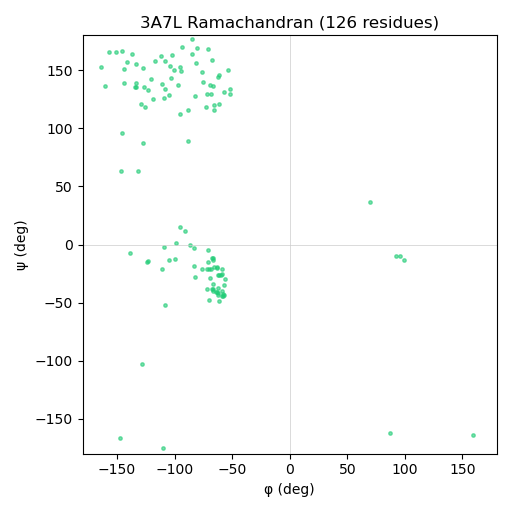. VAL A 1 91 ? -26.089 -0.944 -8.379 1.00 10.09 91 VAL A N 1
ATOM 668 C CA . VAL A 1 91 ? -25.173 -0.220 -9.276 1.00 10.86 91 VAL A CA 1
ATOM 669 C C . VAL A 1 91 ? -25.883 0.932 -10.004 1.00 10.78 91 VAL A C 1
ATOM 670 O O . VAL A 1 91 ? -25.276 1.976 -10.250 1.00 11.95 91 VAL A O 1
ATOM 674 N N . ASN A 1 92 ? -27.136 0.734 -10.393 1.00 10.05 92 ASN A N 1
ATOM 675 C CA . ASN A 1 92 ? -27.930 1.828 -10.969 1.00 11.04 92 ASN A CA 1
ATOM 676 C C . ASN A 1 92 ? -28.324 2.898 -9.965 1.00 11.77 92 ASN A C 1
ATOM 677 O O . ASN A 1 92 ? -28.182 4.098 -10.264 1.00 12.83 92 ASN A O 1
ATOM 682 N N . SER A 1 93 ? -28.838 2.493 -8.798 1.00 10.65 93 SER A N 1
ATOM 683 C CA . SER A 1 93 ? -29.449 3.476 -7.894 1.00 11.53 93 SER A CA 1
ATOM 684 C C . SER A 1 93 ? -28.395 4.191 -7.059 1.00 11.36 93 SER A C 1
ATOM 685 O O . SER A 1 93 ? -28.636 5.311 -6.609 1.00 13.31 93 SER A O 1
ATOM 688 N N . GLU A 1 94 ? -27.274 3.543 -6.790 1.00 10.88 94 GLU A N 1
ATOM 689 C CA . GLU A 1 94 ? -26.254 4.124 -5.913 1.00 10.45 94 GLU A CA 1
ATOM 690 C C . GLU A 1 94 ? -24.867 3.717 -6.344 1.00 10.25 94 GLU A C 1
ATOM 691 O O . GLU A 1 94 ? -24.102 3.118 -5.599 1.00 11.06 94 GLU A O 1
ATOM 697 N N . PRO A 1 95 ? -24.487 4.131 -7.564 1.00 10.23 95 PRO A N 1
ATOM 698 C CA . PRO A 1 95 ? -23.221 3.687 -8.127 1.00 10.02 95 PRO A CA 1
ATOM 699 C C . PRO A 1 95 ? -21.992 4.076 -7.298 1.00 10.41 95 PRO A C 1
ATOM 700 O O . PRO A 1 95 ? -20.982 3.398 -7.403 1.00 11.54 95 PRO A O 1
ATOM 704 N N . TYR A 1 96 ? -22.067 5.159 -6.518 1.00 10.77 96 TYR A N 1
ATOM 705 C CA . TYR A 1 96 ? -20.937 5.600 -5.703 1.00 11.67 96 TYR A CA 1
ATOM 706 C C . TYR A 1 96 ? -21.031 5.175 -4.247 1.00 12.30 96 TYR A C 1
ATOM 707 O O . TYR A 1 96 ? -20.109 5.458 -3.478 1.00 13.38 96 TYR A O 1
ATOM 716 N N . ALA A 1 97 ? -22.087 4.455 -3.889 1.00 11.08 97 ALA A N 1
ATOM 717 C CA . ALA A 1 97 ? -22.351 4.145 -2.472 1.00 12.19 97 ALA A CA 1
ATOM 718 C C . ALA A 1 97 ? -22.559 2.643 -2.318 1.00 11.32 97 ALA A C 1
ATOM 719 O O . ALA A 1 97 ? -21.604 1.875 -2.412 1.00 12.26 97 ALA A O 1
ATOM 721 N N . GLY A 1 98 ? -23.805 2.194 -2.180 1.00 11.46 98 GLY A N 1
ATOM 722 C CA . GLY A 1 98 ? -24.079 0.775 -2.035 1.00 12.72 98 GLY A CA 1
ATOM 723 C C . GLY A 1 98 ? -23.769 -0.039 -3.267 1.00 11.98 98 GLY A C 1
ATOM 724 O O . GLY A 1 98 ? -23.758 -1.254 -3.204 1.00 12.81 98 GLY A O 1
ATOM 725 N N . GLY A 1 99 ? -23.557 0.607 -4.410 1.00 10.90 99 GLY A N 1
ATOM 726 C CA . GLY A 1 99 ? -23.218 -0.087 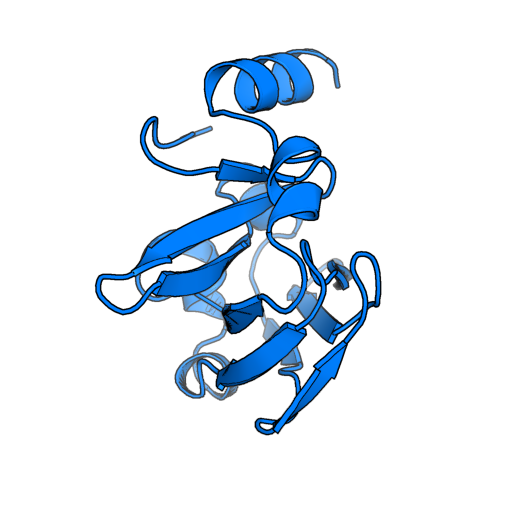-5.635 1.00 11.25 99 GLY A CA 1
ATOM 727 C C . GLY A 1 99 ? -21.738 -0.273 -5.874 1.00 9.01 99 GLY A C 1
ATOM 728 O O . GLY A 1 99 ? -21.361 -0.705 -6.966 1.00 11.68 99 GLY A O 1
ATOM 729 N N . TRP A 1 100 ? -20.884 -0.024 -4.884 1.00 9.66 100 TRP A N 1
ATOM 730 C CA . TRP A 1 100 ? -19.461 -0.383 -5.011 1.00 10.76 100 TRP A CA 1
ATOM 731 C C . TRP A 1 100 ? -19.286 -1.855 -5.390 1.00 8.65 100 TRP A C 1
ATOM 732 O O . TRP A 1 100 ? -20.150 -2.685 -5.086 1.00 10.06 100 TRP A O 1
ATOM 743 N N . ILE A 1 101 ? -18.208 -2.165 -6.106 1.00 9.98 101 ILE A N 1
ATOM 744 C CA . ILE A 1 101 ? -18.068 -3.508 -6.663 1.00 9.82 101 ILE A CA 1
ATOM 745 C C . ILE A 1 101 ? -16.987 -4.312 -5.942 1.00 10.05 101 ILE A C 1
ATOM 746 O O . ILE A 1 101 ? -17.241 -5.458 -5.521 1.00 10.73 101 ILE A O 1
ATOM 751 N N . PHE A 1 102 ? -15.785 -3.775 -5.806 1.00 8.93 102 PHE A N 1
ATOM 752 C CA . PHE A 1 102 ? -14.715 -4.486 -5.119 1.00 9.45 102 PHE A CA 1
ATOM 753 C C . PHE A 1 102 ? -13.752 -3.532 -4.468 1.00 10.34 102 PHE A C 1
ATOM 754 O O . PHE A 1 102 ?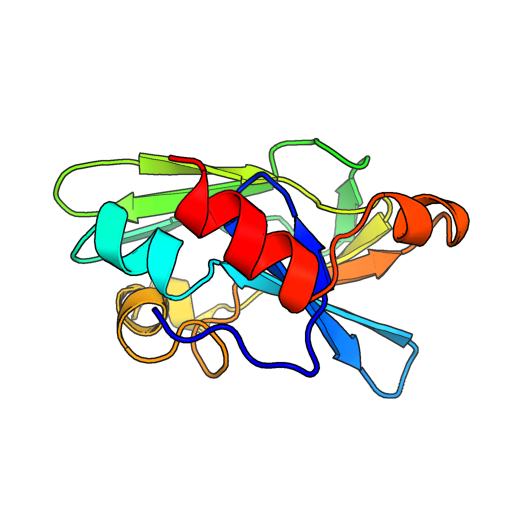 -13.867 -2.308 -4.661 1.00 10.95 102 PHE A O 1
ATOM 762 N N . LYS A 1 103 ? -12.914 -4.058 -3.576 1.00 10.53 103 LYS A N 1
ATOM 763 C CA . LYS A 1 103 ? -11.859 -3.302 -2.928 1.00 10.68 103 LYS A CA 1
ATOM 764 C C . LYS A 1 103 ? -10.529 -3.948 -3.259 1.00 10.80 103 LYS A C 1
ATOM 765 O O . LYS A 1 103 ? -10.409 -5.178 -3.321 1.00 12.24 103 LYS A O 1
ATOM 771 N N . ILE A 1 104 ? -9.524 -3.100 -3.449 1.00 11.70 104 ILE A N 1
ATOM 772 C CA . ILE A 1 104 ? -8.219 -3.546 -3.891 1.00 12.32 104 ILE A CA 1
ATOM 773 C C . ILE A 1 104 ? -7.134 -2.906 -3.051 1.00 13.20 104 ILE A C 1
ATOM 774 O O . ILE A 1 104 ? -7.189 -1.711 -2.746 1.00 13.66 104 ILE A O 1
ATOM 779 N N . LYS A 1 105 ? -6.165 -3.727 -2.659 1.00 14.48 105 LYS A N 1
ATOM 780 C CA . LYS A 1 105 ? -4.939 -3.213 -2.052 1.00 16.90 105 LYS A CA 1
ATOM 781 C C . LYS A 1 105 ? -3.870 -3.062 -3.127 1.00 14.65 105 LYS A C 1
ATOM 782 O O . LYS A 1 105 ? -3.407 -4.042 -3.709 1.00 15.29 105 LYS A O 1
ATOM 788 N N . ALA A 1 106 ? -3.520 -1.817 -3.399 1.00 15.23 106 ALA A N 1
ATOM 789 C CA . ALA A 1 106 ? -2.633 -1.492 -4.507 1.00 16.16 106 ALA A CA 1
ATOM 790 C C . ALA A 1 106 ? -1.201 -1.975 -4.246 1.00 17.04 106 ALA A C 1
ATOM 791 O O . ALA A 1 106 ? -0.703 -1.878 -3.130 1.00 18.81 106 ALA A O 1
ATOM 793 N N . SER A 1 107 ? -0.573 -2.543 -5.266 1.00 16.41 107 SER A N 1
ATOM 794 C CA . SER A 1 107 ? 0.796 -3.076 -5.131 1.00 18.42 107 SER A CA 1
ATOM 795 C C . SER A 1 107 ? 1.859 -2.105 -5.675 1.00 19.00 107 SER A C 1
ATOM 796 O O . SER A 1 107 ? 3.059 -2.290 -5.419 1.00 20.54 107 SER A O 1
ATOM 799 N N . ASP A 1 108 ? 1.449 -1.074 -6.400 1.00 18.01 108 ASP A N 1
ATOM 800 C CA . ASP A 1 108 ? 2.411 -0.139 -7.013 1.00 19.47 108 ASP A CA 1
ATOM 801 C C . ASP A 1 108 ? 1.870 1.285 -7.056 1.00 19.93 108 ASP A C 1
ATOM 802 O O . ASP A 1 108 ? 1.114 1.661 -7.961 1.00 19.04 108 ASP A O 1
ATOM 807 N N . GLU A 1 109 ? 2.252 2.072 -6.062 1.00 21.63 109 GLU A N 1
ATOM 808 C CA . GLU A 1 109 ? 1.668 3.390 -5.840 1.00 25.31 109 GLU A CA 1
ATOM 809 C C . GLU A 1 109 ? 1.844 4.305 -7.042 1.00 25.01 109 GLU A C 1
ATOM 810 O O . GLU A 1 109 ? 1.081 5.258 -7.223 1.00 24.95 109 GLU A O 1
ATOM 816 N N . SER A 1 110 ? 2.869 4.037 -7.839 1.00 23.75 110 SER A N 1
ATOM 817 C CA . SER A 1 110 ? 3.178 4.869 -8.994 1.00 24.45 110 SER A CA 1
ATOM 818 C C . SER A 1 110 ? 2.038 4.856 -10.023 1.00 23.37 110 SER A C 1
ATOM 819 O O . SER A 1 110 ? 1.858 5.805 -10.783 1.00 24.96 110 SER A O 1
ATOM 822 N N . GLU A 1 111 ? 1.261 3.780 -10.034 1.00 20.76 111 GLU A N 1
ATOM 823 C CA . GLU A 1 111 ? 0.199 3.625 -11.019 1.00 21.34 111 GLU A CA 1
ATOM 824 C C . GLU A 1 111 ? -0.922 4.626 -10.793 1.00 21.88 111 GLU A C 1
ATOM 825 O O . GLU A 1 111 ? -1.749 4.847 -11.698 1.00 22.80 111 GLU A O 1
ATOM 831 N N . LEU A 1 112 ? -1.009 5.155 -9.578 1.00 24.48 112 LEU A N 1
ATOM 832 C CA . LEU A 1 112 ? -2.040 6.133 -9.250 1.00 27.51 112 LEU A CA 1
ATOM 833 C C . LEU A 1 112 ? -1.947 7.359 -10.151 1.00 28.66 112 LEU A C 1
ATOM 834 O O . LEU A 1 112 ? -2.920 8.087 -10.318 1.00 29.87 112 LEU A O 1
ATOM 839 N N . GLU A 1 113 ? -0.779 7.572 -10.755 1.00 28.49 113 GLU A N 1
ATOM 840 C CA . GLU A 1 113 ? -0.570 8.737 -11.606 1.00 29.99 113 GLU A CA 1
ATOM 841 C C . GLU A 1 113 ? -1.339 8.657 -12.916 1.00 28.74 113 GLU A C 1
ATOM 842 O O . GLU A 1 113 ? -1.559 9.677 -13.567 1.00 31.01 113 GLU A O 1
ATOM 848 N N . SER A 1 114 ? -1.718 7.447 -13.323 1.00 26.57 114 SER A N 1
ATOM 849 C CA . SER A 1 114 ? -2.500 7.252 -14.539 1.00 26.91 114 SER A CA 1
ATOM 850 C C . SER A 1 114 ? -4.005 7.464 -14.315 1.00 26.21 114 SER A C 1
ATOM 851 O O . SER A 1 114 ? -4.791 7.414 -15.268 1.00 28.24 114 SER A O 1
ATOM 854 N N . LEU A 1 115 ? -4.391 7.718 -13.068 1.00 24.27 115 LEU A N 1
ATOM 855 C CA . LEU A 1 115 ? -5.803 7.981 -12.736 1.00 22.97 115 LEU A CA 1
ATOM 856 C C . LEU A 1 115 ? -6.202 9.438 -13.021 1.00 21.29 115 LEU A C 1
ATOM 857 O O . LEU A 1 115 ? -5.342 10.338 -13.109 1.00 22.78 115 LEU A O 1
ATOM 862 N N . LEU A 1 116 ? -7.496 9.656 -13.222 1.00 15.30 116 LEU A N 1
ATOM 863 C CA . LEU A 1 116 ? -8.042 10.956 -13.622 1.00 15.54 116 LEU A CA 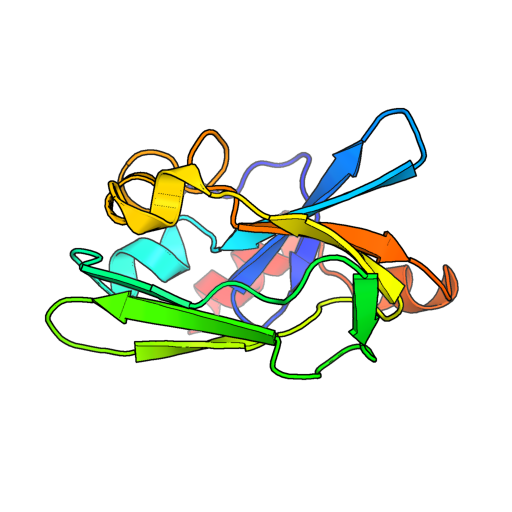1
ATOM 864 C C . LEU A 1 116 ? -8.651 11.567 -12.385 1.00 14.90 116 LEU A C 1
ATOM 865 O O . LEU A 1 116 ? -9.305 10.873 -11.594 1.00 16.00 116 LEU A O 1
ATOM 870 N N . ASP A 1 117 ? -8.535 12.878 -12.235 1.00 14.53 117 ASP A N 1
ATOM 871 C CA . ASP A 1 117 ? -9.385 13.522 -11.270 1.00 14.40 117 ASP A CA 1
ATOM 872 C C . ASP A 1 117 ? -10.754 13.863 -11.840 1.00 12.35 117 ASP A C 1
ATOM 873 O O . ASP A 1 117 ? -11.038 13.613 -13.011 1.00 13.54 117 ASP A O 1
ATOM 878 N N . ALA A 1 118 ? -11.621 14.402 -11.000 1.00 12.11 118 ALA A N 1
ATOM 879 C CA . ALA A 1 118 ? -12.980 14.678 -11.421 1.00 13.84 118 ALA A CA 1
ATOM 880 C C . ALA A 1 118 ? -13.072 15.624 -12.624 1.00 13.03 118 ALA A C 1
ATOM 881 O O . ALA A 1 118 ? -13.885 15.445 -13.502 1.00 14.22 118 ALA A O 1
ATOM 883 N N . THR A 1 119 ? -12.220 16.641 -12.633 1.00 13.71 119 THR A N 1
ATOM 884 C CA . THR A 1 119 ? -12.213 17.588 -13.740 1.00 14.19 119 THR A CA 1
ATOM 885 C C . THR A 1 119 ? -11.847 16.889 -15.046 1.00 11.92 119 THR A C 1
ATOM 886 O O . THR A 1 119 ? -12.474 17.137 -16.075 1.00 13.87 119 THR A O 1
ATOM 890 N N . ALA A 1 120 ? -10.844 16.017 -15.010 1.00 12.84 120 ALA A N 1
ATOM 891 C CA . ALA A 1 120 ? -10.444 15.302 -16.196 1.00 13.90 120 ALA A CA 1
ATOM 892 C C . ALA A 1 120 ? -11.554 14.351 -16.631 1.00 14.25 120 ALA A C 1
ATOM 893 O O . ALA A 1 120 ? -11.754 14.149 -17.831 1.00 15.79 120 ALA A O 1
ATOM 895 N N . TYR A 1 121 ? -12.230 13.709 -15.678 1.00 13.39 121 TYR A N 1
ATOM 896 C CA . TYR A 1 121 ? -13.316 12.787 -16.052 1.00 13.88 121 TYR A CA 1
ATOM 897 C C . TYR A 1 121 ? -14.507 13.517 -16.675 1.00 13.03 121 TYR A C 1
ATOM 898 O O . TYR A 1 121 ? -15.052 13.078 -17.699 1.00 14.81 121 TYR A O 1
ATOM 907 N N . GLU A 1 122 ? -14.844 14.674 -16.135 1.00 14.31 122 GLU A N 1
ATOM 908 C CA . GLU A 1 122 ? -15.869 15.530 -16.752 1.00 15.87 122 GLU A CA 1
ATOM 909 C C . GLU A 1 122 ? -15.480 15.898 -18.183 1.00 17.48 122 GLU A C 1
ATOM 910 O O . GLU A 1 122 ? -16.318 15.902 -19.091 1.00 18.54 122 GLU A O 1
ATOM 916 N N . ALA A 1 123 ? -14.220 16.260 -18.383 1.00 17.09 123 ALA A N 1
ATOM 917 C CA . ALA A 1 123 ? -13.748 16.637 -19.715 1.00 17.99 123 ALA A CA 1
ATOM 918 C C . ALA A 1 123 ? -13.867 15.455 -20.672 1.00 20.46 123 ALA A C 1
ATOM 919 O O . ALA A 1 123 ? -14.296 15.603 -21.824 1.00 21.46 123 ALA A O 1
ATOM 921 N N . LEU A 1 124 ? -13.504 14.269 -20.194 1.00 19.83 124 LEU A N 1
ATOM 922 C CA . LEU A 1 124 ? -13.638 13.046 -20.984 1.00 20.72 124 LEU A CA 1
ATOM 923 C C . LEU A 1 124 ? -15.091 12.809 -21.419 1.00 22.28 124 LEU A C 1
ATOM 924 O O . LEU A 1 124 ? -15.348 12.453 -22.572 1.00 23.39 124 LEU A O 1
ATOM 929 N N . LEU A 1 125 ? -16.033 13.038 -20.508 1.00 20.54 125 LEU A N 1
ATOM 930 C CA . LEU A 1 125 ? -17.462 12.900 -20.793 1.00 22.66 125 LEU A CA 1
ATOM 931 C C . LEU A 1 125 ? -17.892 13.914 -21.837 1.00 25.31 125 LEU A C 1
ATOM 932 O O . LEU A 1 125 ? -18.663 13.597 -22.739 1.00 26.54 125 LEU A O 1
ATOM 937 N N . GLU A 1 126 ? -17.370 15.126 -21.716 1.00 26.65 126 GLU A N 1
ATOM 938 C CA . GLU A 1 126 ? -17.684 16.185 -22.669 1.00 29.46 126 GLU A CA 1
ATOM 939 C C . GLU A 1 126 ? -17.030 15.931 -24.023 1.00 32.14 126 GLU A C 1
ATOM 940 O O . GLU A 1 126 ? -17.344 16.598 -25.011 1.00 33.87 126 GLU A O 1
ATOM 946 N N . ASP A 1 127 ? -16.229 14.875 -24.092 1.00 35.46 127 ASP A N 1
ATOM 947 C CA . ASP A 1 127 ? -15.414 14.594 -25.262 1.00 39.39 127 ASP A CA 1
ATOM 948 C C . ASP A 1 127 ? -15.920 13.380 -26.046 1.00 41.10 127 ASP A C 1
ATOM 949 O O . ASP A 1 127 ? -15.354 13.024 -27.081 1.00 41.88 127 ASP A O 1
ATOM 954 N N . GLU A 1 128 ? -16.976 12.733 -25.555 1.00 43.29 128 GLU A N 1
ATOM 955 C CA . GLU A 1 128 ? -17.736 11.796 -26.389 1.00 44.63 128 GLU A CA 1
ATOM 956 C C . GLU A 1 128 ? -18.896 12.476 -27.121 1.00 46.15 128 GLU A C 1
ATOM 957 O O . GLU A 1 128 ? -19.790 13.065 -26.504 1.00 46.79 128 GLU A O 1
#

Radius of gyration: 13.42 Å; Cα contacts (8 Å, |Δi|>4): 290; chains: 1; bounding box: 34×31×32 Å